Protein AF-A0A8C5SZM9-F1 (afdb_monomer_lite)

Foldseek 3Di:
DVVVVVVVVVVVVVLVVLVVVLVVVPVVDDPVVSVVVCVVSVHDPPPPPPPPDPPPPPDDDPDPPDCPCPVVPPPPPDPDDDDDDDPQDPVSVVVVPPPCVPPDDPVVVVDDDDDDDD

Sequence (118 aa):
MQQILITCADKVSVVNYVRYAHGLISEYIPEDLSKEFLKYLGLPELRSSAPEPPLKKRKLSDVPVEPEEDYTKFNSDNLKTKKANTKMSAAQKALAKVDKSGMKSISAFFSSKPKASK

Secondary structure (DSSP, 8-state):
-HHHHHHHHHHHHHHHHHHHHHHHHHTTS-HHHHHHHHHHTTPPP----SPPP-----------------GGGGG--------------HHHHHHHHS--TTPPPTHHHHSPPP----

Structure (mmCIF, N/CA/C/O backbone):
data_AF-A0A8C5SZM9-F1
#
_entry.id   AF-A0A8C5SZM9-F1
#
loop_
_atom_site.group_PDB
_atom_site.id
_atom_site.type_symbol
_atom_site.label_atom_id
_atom_site.label_alt_id
_atom_site.label_comp_id
_atom_site.label_asym_id
_atom_site.label_entity_id
_atom_site.label_seq_id
_atom_site.pdbx_PDB_ins_code
_atom_site.Cartn_x
_atom_site.Cartn_y
_atom_site.Cartn_z
_atom_site.occupancy
_atom_site.B_iso_or_equiv
_atom_site.auth_seq_id
_atom_site.auth_comp_id
_atom_site.auth_asym_id
_atom_site.auth_atom_id
_atom_site.pdbx_PDB_model_num
ATOM 1 N N . MET A 1 1 ? -1.037 -31.786 -19.646 1.00 56.09 1 MET A N 1
ATOM 2 C CA . MET A 1 1 ? -0.018 -30.763 -19.306 1.00 56.09 1 MET A CA 1
ATOM 3 C C . MET A 1 1 ? -0.524 -29.330 -19.506 1.00 56.09 1 MET A C 1
ATOM 5 O O . MET A 1 1 ? -0.380 -28.545 -18.584 1.00 56.09 1 MET A O 1
ATOM 9 N N . GLN A 1 2 ? -1.157 -28.971 -20.635 1.00 54.81 2 GLN A N 1
ATOM 10 C CA . GLN A 1 2 ? -1.629 -27.587 -20.870 1.00 54.81 2 GLN A CA 1
ATOM 11 C C . GLN A 1 2 ? -2.787 -27.126 -19.961 1.00 54.81 2 GLN A C 1
ATOM 13 O O . GLN A 1 2 ? -2.839 -25.954 -19.608 1.00 54.81 2 GLN A O 1
ATOM 18 N N . GLN A 1 3 ? -3.638 -28.036 -19.470 1.00 52.62 3 GLN A N 1
ATOM 19 C CA . GLN A 1 3 ? -4.745 -27.676 -18.569 1.00 52.62 3 GLN A CA 1
ATOM 20 C C . GLN A 1 3 ? -4.315 -27.212 -17.162 1.00 52.62 3 GLN A C 1
ATOM 22 O O . GLN A 1 3 ? -5.114 -26.616 -16.456 1.00 52.62 3 GLN A O 1
ATOM 27 N N . ILE A 1 4 ? -3.070 -27.468 -16.740 1.00 57.59 4 ILE A N 1
ATOM 28 C CA . ILE A 1 4 ? -2.566 -27.089 -15.404 1.00 57.59 4 ILE A CA 1
ATOM 29 C C . ILE A 1 4 ? -2.061 -25.635 -15.380 1.00 57.59 4 ILE A C 1
ATOM 31 O O . ILE A 1 4 ? -2.162 -24.962 -14.356 1.00 57.59 4 ILE A O 1
ATOM 35 N N . LEU A 1 5 ? -1.548 -25.129 -16.508 1.00 57.28 5 LEU A N 1
ATOM 36 C CA . LEU A 1 5 ? -0.990 -23.775 -16.609 1.00 57.28 5 LEU A CA 1
ATOM 37 C C . LEU A 1 5 ? -2.073 -22.684 -16.574 1.00 57.28 5 LEU A C 1
ATOM 39 O O . LEU A 1 5 ? -1.861 -21.653 -15.941 1.00 57.28 5 LEU A O 1
ATOM 43 N N . ILE A 1 6 ? -3.241 -22.929 -17.179 1.00 56.97 6 ILE A N 1
ATOM 44 C CA . ILE A 1 6 ? -4.358 -21.965 -17.219 1.00 56.97 6 ILE A CA 1
ATOM 45 C C . ILE A 1 6 ? -4.929 -21.746 -15.809 1.00 56.97 6 ILE A C 1
ATOM 47 O O . ILE A 1 6 ? -5.032 -20.616 -15.343 1.00 56.97 6 ILE A O 1
ATOM 51 N N . THR A 1 7 ? -5.156 -22.824 -15.055 1.00 53.41 7 THR A N 1
ATOM 52 C CA . THR A 1 7 ? -5.682 -22.747 -13.681 1.00 53.41 7 THR A CA 1
ATOM 53 C C . THR A 1 7 ? -4.732 -22.038 -12.714 1.00 53.41 7 THR A C 1
ATOM 55 O O . THR A 1 7 ? -5.172 -21.474 -11.714 1.00 53.41 7 THR A O 1
ATOM 58 N N . CYS A 1 8 ? -3.423 -22.081 -12.973 1.00 54.12 8 CYS A N 1
ATOM 59 C CA . CYS A 1 8 ? -2.437 -21.427 -12.119 1.00 54.12 8 CYS A CA 1
ATOM 60 C C . CYS A 1 8 ? -2.456 -19.900 -12.311 1.00 54.12 8 CYS A C 1
ATOM 62 O O . CYS A 1 8 ? -2.404 -19.165 -11.328 1.00 54.12 8 CYS A O 1
ATOM 64 N N . ALA A 1 9 ? -2.614 -19.418 -13.550 1.00 53.91 9 ALA A N 1
ATOM 65 C CA . ALA A 1 9 ? -2.711 -17.987 -13.852 1.00 53.91 9 ALA A CA 1
ATOM 66 C C . ALA A 1 9 ? -3.995 -17.353 -13.283 1.00 53.91 9 ALA A C 1
ATOM 68 O O . ALA A 1 9 ? -3.932 -16.285 -12.669 1.00 53.91 9 ALA A O 1
ATOM 69 N N . ASP A 1 10 ? -5.132 -18.048 -13.392 1.00 55.34 10 ASP A N 1
ATOM 70 C CA . ASP A 1 10 ? -6.411 -17.584 -12.835 1.00 55.34 10 ASP A CA 1
ATOM 71 C C . ASP A 1 10 ? -6.430 -17.618 -11.300 1.00 55.34 10 ASP A C 1
ATOM 73 O O . ASP A 1 10 ? -6.984 -16.729 -10.655 1.00 55.34 10 ASP A O 1
ATOM 77 N N . LYS A 1 11 ? -5.767 -18.595 -10.668 1.00 59.06 11 LYS A N 1
ATOM 78 C CA . LYS A 1 11 ? -5.633 -18.602 -9.202 1.00 59.06 11 LYS A CA 1
ATOM 79 C C . LYS A 1 11 ? -4.726 -17.485 -8.691 1.00 59.06 11 LYS A C 1
ATOM 81 O O . LYS A 1 11 ? -5.017 -16.914 -7.643 1.00 59.06 11 LYS A O 1
ATOM 86 N N . VAL A 1 12 ? -3.651 -17.150 -9.408 1.00 63.31 12 VAL A N 1
ATOM 87 C CA . VAL A 1 12 ? -2.743 -16.061 -9.007 1.00 63.31 12 VAL A CA 1
ATOM 88 C C . VAL A 1 12 ? -3.450 -14.706 -9.061 1.00 63.31 12 VAL A C 1
ATOM 90 O O . VAL A 1 12 ? -3.270 -13.898 -8.150 1.00 63.31 12 VAL A O 1
ATOM 93 N N . SER A 1 13 ? -4.276 -14.442 -10.075 1.00 68.44 13 SER A N 1
ATOM 94 C CA . SER A 1 13 ? -5.011 -13.174 -10.163 1.00 68.44 13 SER A CA 1
ATOM 95 C C . SER A 1 13 ? -6.061 -13.058 -9.052 1.00 68.44 13 SER A C 1
ATOM 97 O O . SER A 1 13 ? -6.050 -12.085 -8.295 1.00 68.44 13 SER A O 1
ATOM 99 N N . VAL A 1 14 ? -6.896 -14.085 -8.870 1.00 76.69 14 VAL A N 1
ATOM 100 C CA . VAL A 1 14 ? -7.980 -14.099 -7.874 1.00 76.69 14 VAL A CA 1
ATOM 101 C C . VAL A 1 14 ? -7.444 -13.944 -6.451 1.00 76.69 14 VAL A C 1
ATOM 103 O O . VAL A 1 14 ? -7.969 -13.135 -5.688 1.00 76.69 14 VAL A O 1
ATOM 106 N N . VAL A 1 15 ? -6.354 -14.631 -6.095 1.00 82.88 15 VAL A N 1
ATOM 107 C CA . VAL A 1 15 ? -5.742 -14.506 -4.759 1.00 82.88 15 VAL A CA 1
ATOM 108 C C . VAL A 1 15 ? -5.272 -13.073 -4.482 1.00 82.88 15 VAL A C 1
ATOM 110 O O . VAL A 1 15 ? -5.420 -12.585 -3.362 1.00 82.88 15 VAL A O 1
ATOM 113 N N . ASN A 1 16 ? -4.753 -12.364 -5.486 1.00 85.31 16 ASN A N 1
ATOM 114 C CA . ASN A 1 16 ? -4.331 -10.973 -5.319 1.00 85.31 16 ASN A CA 1
ATOM 115 C C . ASN A 1 16 ? -5.520 -10.014 -5.162 1.00 85.31 16 ASN A C 1
ATOM 117 O O . ASN A 1 16 ? -5.469 -9.133 -4.304 1.00 85.31 16 ASN A O 1
ATOM 121 N N . TYR A 1 17 ? -6.605 -10.210 -5.917 1.00 89.12 17 TYR A N 1
ATOM 122 C CA . TYR A 1 17 ? -7.821 -9.402 -5.761 1.00 89.12 17 TYR A CA 1
ATOM 123 C C . TYR A 1 17 ? -8.463 -9.578 -4.384 1.00 89.12 17 TYR A C 1
ATOM 125 O O . TYR A 1 17 ? -8.872 -8.596 -3.766 1.00 89.12 17 TYR A O 1
ATOM 133 N N . VAL A 1 18 ? -8.493 -10.806 -3.866 1.00 88.12 18 VAL A N 1
ATOM 134 C CA . VAL A 1 18 ? -9.045 -11.093 -2.536 1.00 88.12 18 VAL A CA 1
ATOM 135 C C . VAL A 1 18 ? -8.200 -10.436 -1.432 1.00 88.12 18 VAL A C 1
ATOM 137 O O . VAL A 1 18 ? -8.753 -9.871 -0.490 1.00 88.12 18 VAL A O 1
ATOM 140 N N . ARG A 1 19 ? -6.865 -10.425 -1.567 1.00 88.06 19 ARG A N 1
ATOM 141 C CA . ARG A 1 19 ? -5.965 -9.711 -0.636 1.00 88.06 19 ARG A CA 1
ATOM 142 C C . ARG A 1 19 ? -6.166 -8.200 -0.680 1.00 88.06 19 ARG A C 1
ATOM 144 O O . ARG A 1 19 ? -6.168 -7.557 0.363 1.00 88.06 19 ARG A O 1
ATOM 151 N N . TYR A 1 20 ? -6.347 -7.644 -1.874 1.00 91.31 20 TYR A N 1
ATOM 152 C CA . TYR A 1 20 ? -6.612 -6.219 -2.043 1.00 91.31 20 TYR A CA 1
ATOM 153 C C . TYR A 1 20 ? -7.948 -5.808 -1.408 1.00 91.31 20 TYR A C 1
ATOM 155 O O . TYR A 1 20 ? -7.996 -4.838 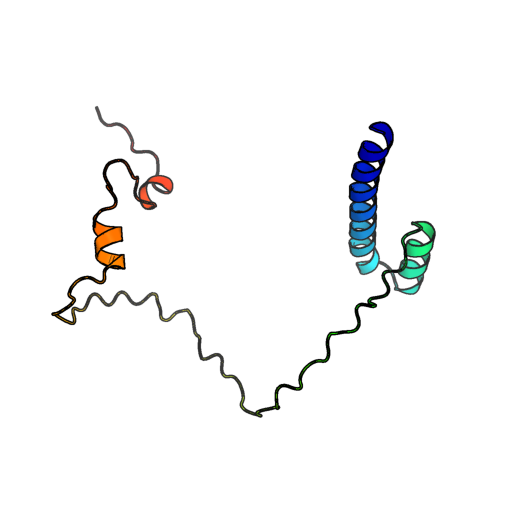-0.655 1.00 91.31 20 TYR A O 1
ATOM 163 N N . ALA A 1 21 ? -9.011 -6.584 -1.638 1.00 92.06 21 ALA A N 1
ATOM 164 C CA . ALA A 1 21 ? -10.314 -6.350 -1.020 1.00 92.06 21 ALA A CA 1
ATOM 165 C C . ALA A 1 21 ? -10.255 -6.442 0.513 1.00 92.06 21 ALA A C 1
ATOM 167 O O . ALA A 1 21 ? -10.837 -5.602 1.195 1.00 92.06 21 ALA A O 1
ATOM 168 N N . HIS A 1 22 ? -9.519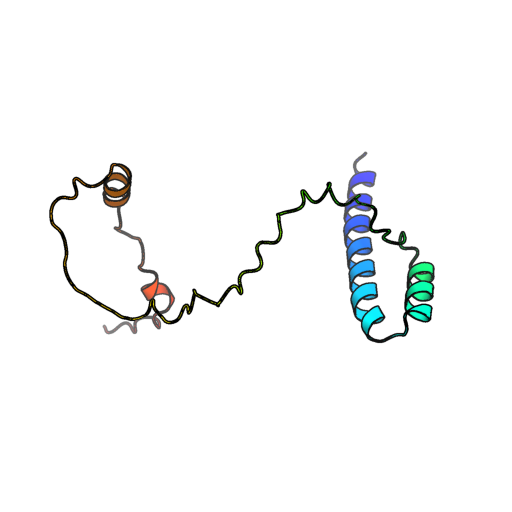 -7.421 1.056 1.00 92.62 22 HIS A N 1
ATOM 169 C CA . HIS A 1 22 ? -9.287 -7.524 2.500 1.00 92.62 22 HIS A CA 1
ATOM 170 C C . HIS A 1 22 ? -8.624 -6.259 3.059 1.00 92.62 22 HIS A C 1
ATOM 172 O O . HIS A 1 22 ? -9.124 -5.714 4.040 1.00 92.62 22 HIS A O 1
ATOM 178 N N . GLY A 1 23 ? -7.592 -5.738 2.383 1.00 91.56 23 GLY A N 1
ATOM 179 C CA . GLY A 1 23 ? -6.922 -4.493 2.770 1.00 91.56 23 GLY A CA 1
ATOM 180 C C . GLY A 1 23 ? -7.873 -3.296 2.825 1.00 91.56 23 GLY A C 1
ATOM 181 O O . GLY A 1 23 ? -7.920 -2.610 3.842 1.00 91.56 23 GLY A O 1
ATOM 182 N N . LEU A 1 24 ? -8.688 -3.105 1.783 1.00 94.31 24 LEU A N 1
ATOM 183 C CA . LEU A 1 24 ? -9.677 -2.022 1.740 1.00 94.31 24 LEU A CA 1
ATOM 184 C C . LEU A 1 24 ? -10.714 -2.137 2.857 1.00 94.31 24 LEU A C 1
ATOM 186 O O . LEU A 1 24 ? -11.021 -1.155 3.519 1.00 94.31 24 LEU A O 1
ATOM 190 N N . ILE A 1 25 ? -11.269 -3.330 3.063 1.00 94.44 25 ILE A N 1
ATOM 191 C CA . ILE A 1 25 ? -12.350 -3.526 4.033 1.00 94.44 25 ILE A CA 1
ATOM 192 C C . ILE A 1 25 ? -11.813 -3.388 5.461 1.00 94.44 25 ILE A C 1
ATOM 194 O O . ILE A 1 25 ? -12.484 -2.782 6.291 1.00 94.44 25 ILE A O 1
ATOM 198 N N . SER A 1 26 ? -10.601 -3.887 5.738 1.00 93.88 26 SER A N 1
ATOM 199 C CA . SER A 1 26 ? -9.990 -3.880 7.076 1.00 93.88 26 SER A CA 1
ATOM 200 C C . SER A 1 26 ? -9.804 -2.489 7.689 1.00 93.88 26 SER A C 1
ATOM 202 O O . SER A 1 26 ? -9.757 -2.381 8.908 1.00 93.88 26 SER A O 1
ATOM 204 N N . GLU A 1 27 ? -9.753 -1.435 6.873 1.00 94.25 27 GLU A N 1
ATOM 205 C CA . GLU A 1 27 ? -9.675 -0.043 7.336 1.00 94.25 27 GLU A CA 1
ATOM 206 C C . GLU A 1 27 ? -10.994 0.447 7.963 1.00 94.25 27 GLU A C 1
ATOM 208 O O . GLU A 1 27 ? -10.996 1.352 8.795 1.00 94.25 27 GLU A O 1
ATOM 213 N N . TYR A 1 28 ? -12.121 -0.176 7.606 1.00 96.25 28 TYR A N 1
ATOM 214 C CA . TYR A 1 28 ? -13.459 0.243 8.032 1.00 96.25 28 TYR A CA 1
ATOM 215 C C . TYR A 1 28 ? -14.081 -0.649 9.114 1.00 96.25 28 TYR A C 1
ATOM 217 O O . TYR A 1 28 ? -15.139 -0.308 9.645 1.00 96.25 28 TYR A O 1
ATOM 225 N N . ILE A 1 29 ? -13.462 -1.786 9.443 1.00 95.06 29 ILE A N 1
ATOM 226 C CA . ILE A 1 29 ? -13.944 -2.725 10.467 1.00 95.06 29 ILE A CA 1
ATOM 227 C C . ILE A 1 29 ? -12.907 -2.913 11.581 1.00 95.06 29 ILE A C 1
ATOM 229 O O . ILE A 1 29 ? -11.709 -2.830 11.326 1.00 95.06 29 ILE A O 1
ATOM 233 N N . PRO A 1 30 ? -13.334 -3.198 12.825 1.00 95.12 30 PRO A N 1
ATOM 234 C CA . PRO A 1 30 ? -12.411 -3.508 13.914 1.00 95.12 30 PRO A CA 1
ATOM 235 C C . PRO A 1 30 ? -11.563 -4.751 13.606 1.00 95.12 30 PRO A C 1
ATOM 237 O O . PRO A 1 30 ? -12.004 -5.672 12.910 1.00 95.12 30 PRO A O 1
ATOM 240 N N . GLU A 1 31 ? -10.352 -4.807 14.171 1.00 89.88 31 GLU A N 1
ATOM 241 C CA . GLU A 1 31 ? -9.387 -5.883 13.903 1.00 89.88 31 GLU A CA 1
ATOM 242 C C . GLU A 1 31 ? -9.931 -7.290 14.178 1.00 89.88 31 GLU A C 1
ATOM 244 O O . GLU A 1 31 ? -9.566 -8.234 13.476 1.00 89.88 31 GLU A O 1
ATOM 249 N N . ASP A 1 32 ? -10.795 -7.442 15.181 1.00 91.69 32 ASP A N 1
ATOM 250 C CA . ASP A 1 32 ? -11.387 -8.734 15.536 1.00 91.69 32 ASP A CA 1
ATOM 251 C C . ASP 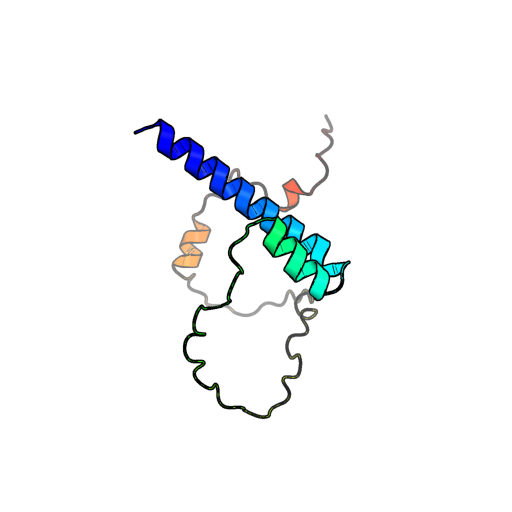A 1 32 ? -12.232 -9.290 14.383 1.00 91.69 32 ASP A C 1
ATOM 253 O O . ASP A 1 32 ? -12.063 -10.446 13.983 1.00 91.69 32 ASP A O 1
ATOM 257 N N . LEU A 1 33 ? -13.053 -8.431 13.766 1.00 92.94 33 LEU A N 1
ATOM 258 C CA . LEU A 1 33 ? -13.842 -8.779 12.584 1.00 92.94 33 LEU A CA 1
ATOM 259 C C . LEU A 1 33 ? -12.961 -8.941 11.345 1.00 92.94 33 LEU A C 1
ATOM 261 O O . LEU A 1 33 ? -13.231 -9.806 10.518 1.00 92.94 33 LEU A O 1
ATOM 265 N N . SER A 1 34 ? -11.881 -8.167 11.217 1.00 91.62 34 SER A N 1
ATOM 266 C CA . SER A 1 34 ? -10.925 -8.309 10.108 1.00 91.62 34 SER A CA 1
ATOM 267 C C . SER A 1 34 ? -10.228 -9.678 10.108 1.00 91.62 34 SER A C 1
ATOM 269 O O . SER A 1 34 ? -10.076 -10.307 9.053 1.00 91.62 34 SER A O 1
ATOM 271 N N . LYS A 1 35 ? -9.852 -10.182 11.291 1.00 89.12 35 LYS A N 1
ATOM 272 C CA . LYS A 1 35 ? -9.256 -11.518 11.472 1.00 89.12 35 LYS A CA 1
ATOM 273 C C . LYS A 1 35 ? -10.263 -12.626 11.177 1.00 89.12 35 LYS A C 1
ATOM 275 O O . LYS A 1 35 ? -9.904 -13.640 10.579 1.00 89.12 35 LYS A O 1
ATOM 280 N N . GLU A 1 36 ? -11.520 -12.448 11.575 1.00 91.94 36 GLU A N 1
ATOM 281 C CA . GLU A 1 36 ? -12.593 -13.390 11.252 1.00 91.94 36 GLU A CA 1
ATOM 282 C C . GLU A 1 36 ? -12.898 -13.404 9.746 1.00 91.94 36 GLU A C 1
ATOM 284 O O . GLU A 1 36 ? -12.956 -14.468 9.128 1.00 91.94 36 GLU A O 1
ATOM 289 N N . PHE A 1 37 ? -12.973 -12.227 9.125 1.00 90.00 37 PHE A N 1
ATOM 290 C CA . PHE A 1 37 ? -13.163 -12.056 7.687 1.00 90.00 37 PHE A CA 1
ATOM 291 C C . PHE A 1 37 ? -12.048 -12.730 6.871 1.00 90.00 37 PHE A C 1
ATOM 293 O O . PHE A 1 37 ? -12.328 -13.423 5.894 1.00 90.00 37 PHE A O 1
ATOM 300 N N . LEU A 1 38 ? -10.790 -12.629 7.314 1.00 88.56 38 LEU A N 1
ATOM 301 C CA . LEU A 1 38 ? -9.658 -13.323 6.690 1.00 88.56 38 LEU A CA 1
ATOM 302 C C . LEU A 1 38 ? -9.807 -14.855 6.732 1.00 88.56 38 LEU A C 1
ATOM 304 O O . LEU A 1 38 ? -9.494 -15.524 5.743 1.00 88.56 38 LEU A O 1
ATOM 308 N N . LYS A 1 39 ? -10.323 -15.411 7.840 1.00 88.56 39 LYS A N 1
ATOM 309 C CA . LYS A 1 39 ? -10.610 -16.853 7.966 1.00 88.56 39 LYS A CA 1
ATOM 310 C C . LYS A 1 39 ? -11.715 -17.290 7.008 1.00 88.56 39 LYS A C 1
ATOM 312 O O . LYS A 1 39 ? -11.565 -18.324 6.362 1.00 88.56 39 LYS A O 1
ATOM 317 N N . TYR A 1 40 ? -12.781 -16.497 6.874 1.00 89.31 40 TYR A N 1
ATOM 318 C CA . TYR A 1 40 ? -13.867 -16.774 5.925 1.00 89.31 40 TYR A CA 1
ATOM 319 C C . TYR A 1 40 ? -13.405 -16.741 4.465 1.00 89.31 40 TYR A C 1
ATOM 321 O O . TYR A 1 40 ? -13.866 -17.544 3.657 1.00 89.31 40 TYR A O 1
ATOM 329 N N . LEU A 1 41 ? -12.466 -15.855 4.128 1.00 86.94 41 LEU A N 1
ATOM 330 C CA . LEU A 1 41 ? -11.872 -15.787 2.792 1.00 86.94 41 LEU A CA 1
ATOM 331 C C . LEU A 1 41 ? -10.883 -16.934 2.503 1.00 86.94 41 LEU A C 1
ATOM 333 O O . LEU A 1 41 ? -10.478 -17.107 1.354 1.00 86.94 41 LEU A O 1
ATOM 337 N N . GLY A 1 42 ? -10.479 -17.716 3.514 1.00 82.12 42 GLY A N 1
ATOM 338 C CA . GLY A 1 42 ? -9.556 -18.845 3.354 1.00 82.12 42 GLY A CA 1
ATOM 339 C C . GLY A 1 42 ? -8.147 -18.437 2.912 1.00 82.12 42 GLY A C 1
ATOM 340 O O . GLY A 1 42 ? -7.418 -19.247 2.335 1.00 82.12 42 GLY A O 1
ATOM 341 N N . LEU A 1 43 ? -7.758 -17.180 3.144 1.00 77.44 43 LEU A N 1
ATOM 342 C CA . LEU A 1 43 ? -6.418 -16.707 2.810 1.00 77.44 43 LEU A CA 1
ATOM 343 C C . LEU A 1 43 ? -5.409 -17.266 3.817 1.00 77.44 43 LEU A C 1
ATOM 345 O O . LEU A 1 43 ? -5.682 -17.250 5.021 1.00 77.44 43 LEU A O 1
ATOM 349 N N . PRO A 1 44 ? -4.212 -17.685 3.369 1.00 75.69 44 PRO A N 1
ATOM 350 C CA . PRO A 1 44 ? -3.095 -17.873 4.276 1.00 75.69 44 PRO A CA 1
ATOM 351 C C . PRO A 1 44 ? -2.883 -16.572 5.045 1.00 75.69 44 PRO A C 1
ATOM 353 O O . PRO A 1 44 ? -2.686 -15.516 4.434 1.00 75.69 44 PRO A O 1
ATOM 356 N N . GLU A 1 45 ? -2.938 -16.646 6.373 1.00 64.56 45 GLU A N 1
ATOM 357 C CA . GLU A 1 45 ? -2.562 -15.527 7.223 1.00 64.56 45 GLU A CA 1
ATOM 358 C C . GLU A 1 45 ? -1.144 -15.127 6.821 1.00 64.56 45 GLU A C 1
ATOM 360 O O . GLU A 1 45 ? -0.213 -15.937 6.863 1.00 64.56 45 GLU A O 1
ATOM 365 N N . LEU A 1 46 ? -1.009 -13.900 6.324 1.00 60.72 46 LEU A N 1
ATOM 366 C CA . LEU A 1 46 ? 0.237 -13.358 5.813 1.00 60.72 46 LEU A CA 1
ATOM 367 C C . LEU A 1 46 ? 1.126 -13.073 7.021 1.00 60.72 46 LEU A C 1
ATOM 369 O O . LEU A 1 46 ? 1.324 -11.928 7.415 1.00 60.72 46 LEU A O 1
ATOM 373 N N . ARG A 1 47 ? 1.637 -14.130 7.655 1.00 50.47 47 ARG A N 1
ATOM 374 C CA . ARG A 1 47 ? 2.721 -13.991 8.610 1.00 50.47 47 ARG A CA 1
ATOM 375 C C . ARG A 1 47 ? 3.834 -13.313 7.839 1.00 50.47 47 ARG A C 1
ATOM 377 O O . ARG A 1 47 ? 4.376 -13.886 6.893 1.00 50.47 47 ARG A O 1
ATOM 384 N N . SER A 1 48 ? 4.143 -12.086 8.230 1.00 51.47 48 SER A N 1
ATOM 385 C CA . SER A 1 48 ? 5.364 -11.378 7.880 1.00 51.47 48 SER A CA 1
ATOM 386 C C . SER A 1 48 ? 6.548 -12.164 8.450 1.00 51.47 48 SER A C 1
ATOM 388 O O . SER A 1 48 ? 7.174 -11.774 9.427 1.00 51.47 48 SER A O 1
ATOM 390 N N . SER A 1 49 ? 6.809 -13.343 7.899 1.00 49.19 49 SER A N 1
ATOM 391 C CA . SER A 1 49 ? 7.993 -14.134 8.180 1.00 49.19 49 SER A CA 1
ATOM 392 C C . SER A 1 49 ? 8.826 -14.152 6.912 1.00 49.19 49 SER A C 1
ATOM 394 O O . SER A 1 49 ? 9.046 -15.175 6.274 1.00 49.19 49 SER A O 1
ATOM 396 N N . ALA A 1 50 ? 9.270 -12.962 6.523 1.00 52.06 50 ALA A N 1
ATOM 397 C CA . ALA A 1 50 ? 10.656 -12.851 6.133 1.00 52.06 50 ALA A CA 1
ATOM 398 C C . ALA A 1 50 ? 11.383 -12.420 7.413 1.00 52.06 50 ALA A C 1
ATOM 400 O O . ALA A 1 50 ? 10.994 -11.398 7.984 1.00 52.06 50 ALA A O 1
ATOM 401 N N . PRO A 1 51 ? 12.370 -13.180 7.921 1.00 52.62 51 PRO A N 1
ATOM 402 C CA . PRO A 1 51 ? 13.280 -12.624 8.905 1.00 52.62 51 PRO A CA 1
ATOM 403 C C . PRO A 1 51 ? 13.872 -11.373 8.265 1.00 52.62 51 PRO A C 1
ATOM 405 O O . PRO A 1 51 ? 14.447 -11.44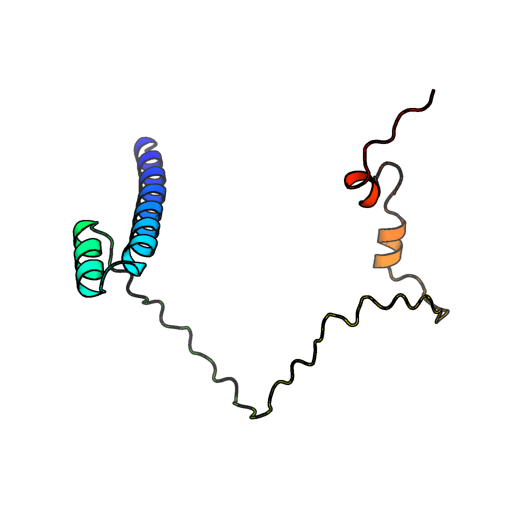4 7.177 1.00 52.62 51 PRO A O 1
ATOM 408 N N . GLU A 1 52 ? 13.652 -10.227 8.900 1.00 56.16 52 GLU A N 1
ATOM 409 C CA . GLU A 1 52 ? 14.309 -8.994 8.511 1.00 56.16 52 GLU A CA 1
ATOM 410 C C . GLU A 1 52 ? 15.810 -9.308 8.407 1.00 56.16 52 GLU A C 1
ATOM 412 O O . GLU A 1 52 ? 16.396 -9.796 9.384 1.00 56.16 52 GLU A O 1
ATOM 417 N N . PRO A 1 53 ? 16.434 -9.161 7.220 1.00 67.75 53 PRO A N 1
ATOM 418 C CA . PRO A 1 53 ? 17.859 -9.411 7.092 1.00 67.75 53 PRO A CA 1
ATOM 419 C C . PRO A 1 53 ? 18.550 -8.521 8.125 1.00 67.75 53 PRO A C 1
ATOM 421 O O . PRO A 1 53 ? 18.164 -7.358 8.239 1.00 67.75 53 PRO A O 1
ATOM 424 N N . PRO A 1 54 ? 19.516 -9.045 8.903 1.00 61.59 54 PRO A N 1
ATOM 425 C CA . PRO A 1 54 ? 20.034 -8.372 10.084 1.00 61.59 54 PRO A CA 1
ATOM 426 C C . PRO A 1 54 ? 20.365 -6.923 9.747 1.00 61.59 54 PRO A C 1
ATOM 428 O O . PRO A 1 54 ? 21.306 -6.654 8.993 1.00 61.59 54 PRO A O 1
ATOM 431 N N . LEU A 1 55 ? 19.556 -6.008 10.291 1.00 60.41 55 LEU A N 1
ATOM 432 C CA . LEU A 1 55 ? 19.773 -4.574 10.226 1.00 60.41 55 LEU A CA 1
ATOM 433 C C . LEU A 1 55 ? 21.154 -4.326 10.820 1.00 60.41 55 LEU A C 1
ATOM 435 O O . LEU A 1 55 ? 21.346 -4.288 12.040 1.00 60.41 55 LEU A O 1
ATOM 439 N N . LYS A 1 56 ? 22.153 -4.198 9.945 1.00 60.75 56 LYS A N 1
ATOM 440 C CA . LYS A 1 56 ? 23.458 -3.675 10.319 1.00 60.75 56 LYS A CA 1
ATOM 441 C C . LYS A 1 56 ? 23.178 -2.309 10.915 1.00 60.75 56 LYS A C 1
ATOM 443 O O . LYS A 1 56 ? 22.811 -1.386 10.194 1.00 60.75 56 LYS A O 1
ATOM 448 N N . LYS A 1 57 ? 23.300 -2.225 12.240 1.00 60.19 57 LYS A N 1
ATOM 449 C CA . LYS A 1 57 ? 23.134 -1.015 13.039 1.00 60.19 57 LYS A CA 1
ATOM 450 C C . LYS A 1 57 ? 23.952 0.100 12.391 1.00 60.19 57 LYS A C 1
ATOM 452 O O . LYS A 1 57 ? 25.170 0.167 12.566 1.00 60.19 57 LYS A O 1
ATOM 457 N N . ARG A 1 58 ? 23.293 0.960 11.613 1.00 60.81 58 ARG A N 1
ATOM 458 C CA . ARG A 1 58 ? 23.857 2.247 11.228 1.00 60.81 58 ARG A CA 1
ATOM 459 C C . ARG A 1 58 ? 23.978 3.018 12.534 1.00 60.81 58 ARG A C 1
ATOM 461 O O . ARG A 1 58 ? 22.989 3.199 13.237 1.00 60.81 58 ARG A O 1
ATOM 468 N N . LYS A 1 59 ? 25.211 3.357 12.904 1.00 56.06 59 LYS A N 1
ATOM 469 C CA . LYS A 1 59 ? 25.496 4.138 14.105 1.00 56.06 59 LYS A CA 1
ATOM 470 C C . LYS A 1 59 ? 24.635 5.402 14.073 1.00 56.06 59 LYS A C 1
ATOM 472 O O . LYS A 1 59 ? 24.622 6.102 13.064 1.00 56.06 59 LYS A O 1
ATOM 477 N N . LEU A 1 60 ? 23.922 5.643 15.168 1.00 51.81 60 LEU A N 1
ATOM 478 C CA . LEU A 1 60 ? 23.261 6.908 15.449 1.00 51.81 60 LEU A CA 1
ATOM 479 C C . LEU A 1 60 ? 24.348 7.986 15.512 1.00 51.81 60 LEU A C 1
ATOM 481 O O . LEU A 1 60 ? 25.135 8.015 16.455 1.00 51.81 60 LEU A O 1
ATOM 485 N N . SER A 1 61 ? 24.433 8.824 14.484 1.00 50.03 61 SER A N 1
ATOM 486 C CA . SER A 1 61 ? 24.978 10.168 14.628 1.00 50.03 61 SER A CA 1
ATOM 487 C C . SER A 1 61 ? 23.790 11.082 14.901 1.00 50.03 61 SER A C 1
ATOM 489 O O . SER A 1 61 ? 22.965 11.295 14.014 1.00 50.03 61 SER A O 1
ATOM 491 N N . ASP A 1 62 ? 23.697 11.544 16.143 1.00 51.38 62 ASP A N 1
ATOM 492 C CA . ASP A 1 62 ? 22.800 12.598 16.607 1.00 51.38 62 ASP A CA 1
ATOM 493 C C . ASP A 1 62 ? 23.222 13.926 15.964 1.00 51.38 62 ASP A C 1
ATOM 495 O O . ASP A 1 62 ? 24.056 14.662 16.484 1.00 51.38 62 ASP A O 1
ATOM 499 N N . VAL A 1 63 ? 22.746 14.158 14.743 1.00 55.38 63 VAL A N 1
ATOM 500 C CA . VAL A 1 63 ? 22.829 15.448 14.062 1.00 55.38 63 VAL A CA 1
ATOM 501 C C . VAL A 1 63 ? 21.462 15.665 13.422 1.00 55.38 63 VAL A C 1
ATOM 503 O O . VAL A 1 63 ? 21.059 14.830 12.604 1.00 55.38 63 VAL A O 1
ATOM 506 N N . PRO A 1 64 ? 20.729 16.732 13.786 1.00 52.78 64 PRO A N 1
ATOM 507 C CA . PRO A 1 64 ? 19.509 17.106 13.091 1.00 52.78 64 PRO A CA 1
ATOM 508 C C . PRO A 1 64 ? 19.812 17.243 11.599 1.00 52.78 64 PRO A C 1
ATOM 510 O O . PRO A 1 64 ? 20.623 18.072 11.190 1.00 52.78 64 PRO A O 1
ATOM 513 N N . VAL A 1 65 ? 19.193 16.385 10.790 1.00 53.00 65 VAL A N 1
ATOM 514 C CA . VAL A 1 65 ? 19.171 16.546 9.338 1.00 53.00 65 VAL A CA 1
ATOM 515 C C . VAL A 1 65 ? 18.216 17.702 9.071 1.00 53.00 65 VAL A C 1
ATOM 517 O O . VAL A 1 65 ? 17.008 17.518 8.942 1.00 53.00 65 VAL A O 1
ATOM 520 N N . GLU A 1 66 ? 18.772 18.910 9.082 1.00 61.56 66 GLU A N 1
ATOM 521 C CA . GLU A 1 66 ? 18.175 20.060 8.416 1.00 61.56 66 GLU A CA 1
ATOM 522 C C . GLU A 1 66 ? 17.851 19.654 6.967 1.00 61.56 66 GLU A C 1
ATOM 524 O O . GLU A 1 66 ? 18.665 18.979 6.325 1.00 61.56 66 GLU A O 1
ATOM 529 N N . PRO A 1 67 ? 16.679 20.023 6.428 1.00 56.47 67 PRO A N 1
ATOM 530 C CA . PRO A 1 67 ? 16.362 19.825 5.021 1.00 56.47 67 PRO A CA 1
ATOM 531 C C . PRO A 1 67 ? 17.245 20.762 4.182 1.00 56.47 67 PRO A C 1
ATOM 533 O O . PRO A 1 67 ? 16.832 21.845 3.780 1.00 56.47 67 PRO A O 1
ATOM 536 N N . GLU A 1 68 ? 18.492 20.360 3.932 1.00 59.12 68 GLU A N 1
ATOM 537 C CA . GLU A 1 68 ? 19.463 21.144 3.155 1.00 59.12 68 GLU A CA 1
ATOM 538 C C . GLU A 1 68 ? 19.072 21.243 1.667 1.00 59.12 68 GLU A C 1
ATOM 540 O O . GLU A 1 68 ? 19.591 22.067 0.911 1.00 59.12 68 GLU A O 1
ATOM 545 N N . GLU A 1 69 ? 18.090 20.455 1.237 1.00 59.72 69 GLU A N 1
ATOM 546 C CA . GLU A 1 69 ? 17.658 20.374 -0.152 1.00 59.72 69 GLU A CA 1
ATOM 547 C C . GLU A 1 69 ? 16.302 21.059 -0.344 1.00 59.72 69 GLU A C 1
ATOM 549 O O . GLU A 1 69 ? 15.292 20.453 -0.695 1.00 59.72 69 GLU A O 1
ATOM 554 N N . ASP A 1 70 ? 16.291 22.374 -0.135 1.00 66.50 70 ASP A N 1
ATOM 555 C CA . ASP A 1 70 ? 15.287 23.256 -0.722 1.00 66.50 70 ASP A CA 1
ATOM 556 C C . ASP A 1 70 ? 15.410 23.205 -2.261 1.00 66.50 70 ASP A C 1
ATOM 558 O O . ASP A 1 70 ? 16.236 23.882 -2.886 1.00 66.50 70 ASP A O 1
ATOM 562 N N . TYR A 1 71 ? 14.585 22.357 -2.880 1.00 59.88 71 TYR A N 1
ATOM 563 C CA . TYR A 1 71 ? 14.539 22.130 -4.329 1.00 59.88 71 TYR A CA 1
ATOM 564 C C . TYR A 1 71 ? 14.031 23.336 -5.139 1.00 59.88 71 TYR A C 1
ATOM 566 O O . TYR A 1 71 ? 13.980 23.264 -6.369 1.00 59.88 71 TYR A O 1
ATOM 574 N N . THR A 1 72 ? 13.710 24.475 -4.514 1.00 65.75 72 THR A N 1
ATOM 575 C CA . THR A 1 72 ? 13.366 25.704 -5.250 1.00 65.75 72 THR A CA 1
ATOM 576 C C . THR A 1 72 ? 14.587 26.418 -5.854 1.00 65.75 72 THR A C 1
ATOM 578 O O . THR A 1 72 ? 14.436 27.285 -6.718 1.00 65.75 72 THR A O 1
ATOM 581 N N . LYS A 1 73 ? 15.819 26.020 -5.495 1.00 61.41 73 LYS A N 1
ATOM 582 C CA . LYS A 1 73 ? 17.065 26.673 -5.952 1.00 61.41 73 LYS A CA 1
ATOM 583 C C . LYS A 1 73 ? 17.439 26.478 -7.425 1.00 61.41 73 LYS A C 1
ATOM 585 O O . LYS A 1 73 ? 18.281 27.225 -7.925 1.00 61.41 73 LYS A O 1
ATOM 590 N N . PHE A 1 74 ? 16.836 25.530 -8.142 1.00 52.59 74 PHE A N 1
ATOM 591 C CA . PHE A 1 74 ? 17.228 25.235 -9.530 1.00 52.59 74 PHE A CA 1
ATOM 592 C C . PHE A 1 74 ? 16.473 26.018 -10.614 1.00 52.59 74 PHE A C 1
ATOM 594 O O . PHE A 1 74 ? 16.793 25.861 -11.787 1.00 52.59 74 PHE A O 1
ATOM 601 N N . ASN A 1 75 ? 15.555 26.919 -10.247 1.00 58.28 75 ASN A N 1
ATOM 602 C CA . ASN A 1 75 ? 14.849 27.784 -11.206 1.00 58.28 75 ASN A CA 1
ATOM 603 C C . ASN A 1 75 ? 15.426 29.206 -11.324 1.00 58.28 75 ASN A C 1
ATOM 605 O O . ASN A 1 75 ? 14.769 30.101 -11.851 1.00 58.28 75 ASN A O 1
ATOM 609 N N . SER A 1 76 ? 16.653 29.444 -10.850 1.00 56.44 76 SER A N 1
ATOM 610 C CA . SER A 1 76 ? 17.342 30.701 -11.152 1.00 56.44 76 SER A CA 1
ATOM 611 C C . SER A 1 76 ? 18.117 30.561 -12.464 1.00 56.44 76 SER A C 1
ATOM 613 O O . SER A 1 76 ? 19.232 30.044 -12.499 1.00 56.44 76 SER A O 1
ATOM 615 N N . ASP A 1 77 ? 17.510 31.021 -13.561 1.00 57.88 77 ASP A N 1
ATOM 616 C CA . ASP A 1 77 ? 18.168 31.196 -14.858 1.00 57.88 77 ASP A CA 1
ATOM 617 C C . ASP A 1 77 ? 19.359 32.159 -14.720 1.00 57.88 77 ASP A C 1
ATOM 619 O O . ASP A 1 77 ? 19.255 33.372 -14.909 1.00 57.88 77 ASP A O 1
ATOM 623 N N . ASN A 1 78 ? 20.531 31.626 -14.377 1.00 51.28 78 ASN A N 1
ATOM 624 C CA . ASN A 1 78 ? 21.786 32.353 -14.465 1.00 51.28 78 ASN A CA 1
ATOM 625 C C . ASN A 1 78 ? 22.528 31.914 -15.731 1.00 51.28 78 ASN A C 1
ATOM 627 O O . ASN A 1 78 ? 23.439 31.087 -15.704 1.00 51.28 78 ASN A O 1
ATOM 631 N N . LEU A 1 79 ? 22.145 32.508 -16.864 1.00 55.84 79 LEU A N 1
ATOM 632 C CA . LEU A 1 79 ? 22.982 32.558 -18.062 1.00 55.84 79 LEU A CA 1
ATOM 633 C C . LEU A 1 79 ? 24.247 33.386 -17.766 1.00 55.84 79 LEU A C 1
ATOM 635 O O . LEU A 1 79 ? 24.316 34.558 -18.133 1.00 55.84 79 LEU A O 1
ATOM 639 N N . LYS A 1 80 ? 25.263 32.812 -17.109 1.00 48.12 80 LYS A N 1
ATOM 640 C CA . LYS A 1 80 ? 26.601 33.430 -17.020 1.00 48.12 80 LYS A CA 1
ATOM 641 C C . LYS A 1 80 ? 27.722 32.403 -17.170 1.00 48.12 80 LYS A C 1
ATOM 643 O O . LYS A 1 80 ? 28.227 31.819 -16.221 1.00 48.12 80 LYS A O 1
ATOM 648 N N . THR A 1 81 ? 28.123 32.231 -18.426 1.00 58.25 81 THR A N 1
ATOM 649 C CA . THR A 1 81 ? 29.515 32.150 -18.906 1.00 58.25 81 THR A CA 1
ATOM 650 C C . THR A 1 81 ? 30.624 31.918 -17.861 1.00 58.25 81 THR A C 1
ATOM 652 O O . THR A 1 81 ? 31.128 32.858 -17.244 1.00 58.25 81 THR A O 1
ATOM 655 N N . LYS A 1 82 ? 31.117 30.679 -17.783 1.00 49.59 82 LYS A N 1
ATOM 656 C CA . LYS A 1 82 ? 32.511 30.297 -17.463 1.00 49.59 82 LYS A CA 1
ATOM 657 C C . LYS A 1 82 ? 32.617 28.795 -17.780 1.00 49.59 82 LYS A C 1
ATOM 659 O O . LYS A 1 82 ? 31.748 28.046 -17.376 1.00 49.59 82 LYS A O 1
ATOM 664 N N . LYS A 1 83 ? 33.602 28.245 -18.484 1.00 47.91 83 LYS A N 1
ATOM 665 C CA . LYS A 1 83 ? 34.997 28.631 -18.678 1.00 47.91 83 LYS A CA 1
ATOM 666 C C . LYS A 1 83 ? 35.524 27.834 -19.883 1.00 47.91 83 LYS A C 1
ATOM 668 O O . LYS A 1 83 ? 35.155 26.678 -20.075 1.00 47.91 83 LYS A O 1
ATOM 673 N N . ALA A 1 84 ? 36.369 28.472 -20.684 1.00 56.91 84 ALA A N 1
ATOM 674 C CA . ALA A 1 84 ? 37.062 27.877 -21.816 1.00 56.91 84 ALA A CA 1
ATOM 675 C C . ALA A 1 84 ? 37.987 26.716 -21.398 1.00 56.91 84 ALA A C 1
ATOM 677 O O . ALA A 1 84 ? 38.516 26.697 -20.286 1.00 56.91 84 ALA A O 1
ATOM 678 N N . ASN A 1 85 ? 38.207 25.817 -22.364 1.00 57.53 85 ASN A N 1
ATOM 679 C CA . ASN A 1 85 ? 38.920 24.534 -22.329 1.00 57.53 85 ASN A CA 1
ATOM 680 C C . ASN A 1 85 ? 38.084 23.336 -21.853 1.00 57.53 85 ASN A C 1
ATOM 682 O O . ASN A 1 85 ? 38.292 22.780 -20.779 1.00 57.53 85 ASN A O 1
ATOM 686 N N . THR A 1 86 ? 37.167 22.890 -22.714 1.00 59.47 86 THR A N 1
ATOM 687 C CA . THR A 1 86 ? 36.652 21.524 -22.650 1.00 59.47 86 THR A CA 1
ATOM 688 C C . THR A 1 86 ? 36.987 20.850 -23.977 1.00 59.47 86 THR A C 1
ATOM 690 O O . THR A 1 86 ? 36.353 21.069 -25.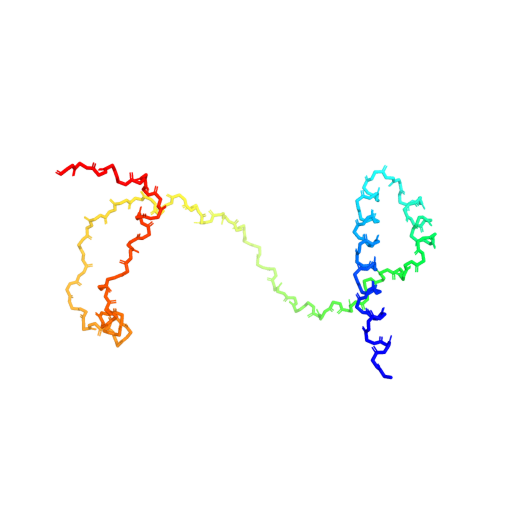010 1.00 59.47 86 THR A O 1
ATOM 693 N N . LYS A 1 87 ? 38.064 20.057 -23.994 1.00 69.19 87 LYS A N 1
ATOM 694 C CA . LYS A 1 87 ? 38.186 19.003 -25.003 1.00 69.19 87 LYS A CA 1
ATOM 695 C C . LYS A 1 87 ? 36.977 18.109 -24.753 1.00 69.19 87 LYS A C 1
ATOM 697 O O . LYS A 1 87 ? 36.980 17.384 -23.767 1.00 69.19 87 LYS A O 1
ATOM 702 N N . MET A 1 88 ? 35.935 18.243 -25.578 1.00 66.81 88 MET A N 1
ATOM 703 C CA . MET A 1 88 ? 34.677 17.504 -25.432 1.00 66.81 88 MET A CA 1
ATOM 704 C C . MET A 1 88 ? 34.977 16.054 -25.046 1.00 66.81 88 MET A C 1
ATOM 706 O O . MET A 1 88 ? 35.710 15.366 -25.770 1.00 66.81 88 MET A O 1
ATOM 710 N N . SER A 1 89 ? 34.452 15.622 -23.899 1.00 80.88 89 SER A N 1
ATOM 711 C CA . SER A 1 89 ? 34.591 14.248 -23.419 1.00 80.88 89 SER A CA 1
ATOM 712 C C . SER A 1 89 ? 34.105 13.280 -24.500 1.00 80.88 89 SER A C 1
ATOM 714 O O . SER A 1 89 ? 33.224 13.625 -25.293 1.00 80.88 89 SER A O 1
ATOM 716 N N . ALA A 1 90 ? 34.662 12.067 -24.561 1.00 80.81 90 ALA A N 1
ATOM 717 C CA . ALA A 1 90 ? 34.278 11.063 -25.557 1.00 80.81 90 ALA A CA 1
ATOM 718 C C . ALA A 1 90 ? 32.751 10.850 -25.602 1.00 80.81 90 ALA A C 1
ATOM 720 O O . ALA A 1 90 ? 32.171 10.767 -26.684 1.00 80.81 90 ALA A O 1
ATOM 721 N N . ALA A 1 91 ? 32.096 10.900 -24.438 1.00 81.88 91 ALA A N 1
ATOM 722 C CA . ALA A 1 91 ? 30.642 10.856 -24.316 1.00 81.88 91 ALA A CA 1
ATOM 723 C C . ALA A 1 91 ? 29.949 12.075 -24.957 1.00 81.88 91 ALA A C 1
ATOM 725 O O . ALA A 1 91 ? 28.986 11.924 -25.702 1.00 81.88 91 ALA A O 1
ATOM 726 N N . GLN A 1 92 ? 30.469 13.288 -24.754 1.00 82.25 92 GLN A N 1
ATOM 727 C CA . GLN A 1 92 ? 29.918 14.509 -25.357 1.00 82.25 92 GLN A CA 1
ATOM 728 C C . GLN A 1 92 ? 30.107 14.529 -26.881 1.00 82.25 92 GLN A C 1
ATOM 730 O O . GLN A 1 92 ? 29.215 14.962 -27.610 1.00 82.25 92 GLN A O 1
ATOM 735 N N . LYS A 1 93 ? 31.236 14.009 -27.386 1.00 83.12 93 LYS A N 1
ATOM 736 C CA . LYS A 1 93 ? 31.459 13.826 -28.831 1.00 83.12 93 LYS A CA 1
ATOM 737 C C . LYS A 1 93 ? 30.512 12.783 -29.426 1.00 83.12 93 LYS A C 1
ATOM 739 O O . LYS A 1 93 ? 30.073 12.960 -30.558 1.00 83.12 93 LYS A O 1
ATOM 744 N N . ALA A 1 94 ? 30.185 11.721 -28.687 1.00 79.38 94 ALA A N 1
ATOM 745 C CA . ALA A 1 94 ? 29.198 10.732 -29.115 1.00 79.38 94 ALA A CA 1
ATOM 746 C C . ALA A 1 94 ? 27.788 11.344 -29.205 1.00 79.38 94 ALA A C 1
ATOM 748 O O . ALA A 1 94 ? 27.131 11.199 -30.233 1.00 79.38 94 ALA A O 1
ATOM 749 N N . LEU A 1 95 ? 27.369 12.128 -28.204 1.00 77.75 95 LEU A N 1
ATOM 750 C CA . LEU A 1 95 ? 26.087 12.848 -28.234 1.00 77.75 95 LEU A CA 1
ATOM 751 C C . LEU A 1 95 ? 26.025 13.895 -29.361 1.00 77.75 95 LEU A C 1
ATOM 753 O O . LEU A 1 95 ? 24.975 14.104 -29.970 1.00 77.75 95 LEU A O 1
ATOM 757 N N . ALA A 1 96 ? 27.150 14.528 -29.706 1.00 73.50 96 ALA A N 1
ATOM 758 C CA . ALA A 1 96 ? 27.222 15.472 -30.823 1.00 73.50 96 ALA A CA 1
ATOM 759 C C . ALA A 1 96 ? 27.016 14.806 -32.198 1.00 73.50 96 ALA A C 1
ATOM 761 O O . ALA A 1 96 ? 26.480 15.455 -33.093 1.00 73.50 96 ALA A O 1
ATOM 762 N N . LYS A 1 97 ? 27.362 13.521 -32.352 1.00 77.19 97 LYS A N 1
ATOM 763 C CA . LYS A 1 97 ? 27.197 12.756 -33.603 1.00 77.19 97 LYS A CA 1
ATOM 764 C C . LYS A 1 97 ? 25.794 12.196 -33.823 1.00 77.19 97 LYS A C 1
ATOM 766 O O . LYS A 1 97 ? 25.508 11.751 -34.926 1.00 77.19 97 LYS A O 1
ATOM 771 N N . VAL A 1 98 ? 24.940 12.195 -32.796 1.00 75.56 98 VAL A N 1
ATOM 772 C CA . VAL A 1 98 ? 23.528 11.817 -32.957 1.00 75.56 98 VAL A CA 1
ATOM 773 C C . VAL A 1 98 ? 22.923 12.747 -34.004 1.00 75.56 98 VAL A C 1
ATOM 775 O O . VAL A 1 98 ? 22.985 13.959 -33.819 1.00 75.56 98 VAL A O 1
ATOM 778 N N . ASP A 1 99 ? 22.402 12.222 -35.108 1.00 74.88 99 ASP A N 1
ATOM 779 C CA . ASP A 1 99 ? 21.720 13.051 -36.097 1.00 74.88 99 ASP A CA 1
ATOM 780 C C . ASP A 1 99 ? 20.417 13.568 -35.473 1.00 74.88 99 ASP A C 1
ATOM 782 O O . ASP A 1 99 ? 19.558 12.787 -35.067 1.00 74.88 99 ASP A O 1
ATOM 786 N N . LYS A 1 100 ? 20.310 14.889 -35.297 1.00 74.69 100 LYS A N 1
ATOM 787 C CA . LYS A 1 100 ? 19.112 15.532 -34.726 1.00 74.69 100 LYS A CA 1
ATOM 788 C C . LYS A 1 100 ? 18.081 15.852 -35.804 1.00 74.69 100 LYS A C 1
ATOM 790 O O . LYS A 1 100 ? 16.986 16.312 -35.479 1.00 74.69 100 LYS A O 1
ATOM 795 N N . SER A 1 101 ? 18.420 15.625 -37.073 1.00 77.00 101 SER A N 1
ATOM 796 C CA . SER A 1 101 ? 17.491 15.783 -38.180 1.00 77.00 101 SER A CA 1
ATOM 797 C C . SER A 1 101 ? 16.345 14.777 -38.032 1.00 77.00 101 SER A C 1
ATOM 799 O O . SER A 1 101 ? 16.562 13.576 -37.916 1.00 77.00 101 SER A O 1
ATOM 801 N N . GLY A 1 102 ? 15.108 15.273 -37.964 1.00 76.19 102 GLY A N 1
ATOM 802 C CA . GLY A 1 102 ? 13.901 14.451 -37.807 1.00 76.19 102 GLY A CA 1
ATOM 803 C C . GLY A 1 102 ? 13.429 14.219 -36.365 1.00 76.19 102 GLY A C 1
ATOM 804 O O . GLY A 1 102 ? 12.292 13.783 -36.173 1.00 76.19 102 GLY A O 1
ATOM 805 N N . MET A 1 103 ? 14.219 14.565 -35.341 1.00 82.88 103 MET A N 1
ATOM 806 C CA . MET A 1 103 ? 13.754 14.527 -33.949 1.00 82.88 103 MET A CA 1
ATOM 807 C C . MET A 1 103 ? 13.007 15.819 -33.604 1.00 82.88 103 MET A C 1
ATOM 809 O O . MET A 1 103 ? 13.557 16.918 -33.663 1.00 82.88 103 MET A O 1
ATOM 813 N N . LYS A 1 104 ? 11.738 15.697 -33.209 1.00 81.69 104 LYS A N 1
ATOM 814 C CA . LYS A 1 104 ? 10.974 16.824 -32.668 1.00 81.69 104 LYS A CA 1
ATOM 815 C C . LYS A 1 104 ? 11.489 17.165 -31.270 1.00 81.69 104 LYS A C 1
ATOM 817 O O . LYS A 1 104 ? 11.617 16.281 -30.428 1.00 81.69 104 LYS A O 1
ATOM 822 N N . SER A 1 105 ? 11.738 18.450 -31.013 1.00 85.75 105 SER A N 1
ATOM 823 C CA . SER A 1 105 ? 11.942 18.945 -29.646 1.00 85.75 105 SER A CA 1
ATOM 824 C C . SER A 1 105 ? 10.752 18.549 -28.768 1.00 85.75 105 SER A C 1
ATOM 826 O O . SER A 1 105 ? 9.614 18.560 -29.239 1.00 85.75 105 SER A O 1
ATOM 828 N N . ILE A 1 106 ? 10.994 18.263 -27.485 1.00 82.88 106 ILE A N 1
ATOM 829 C CA . ILE A 1 106 ? 9.946 17.952 -26.497 1.00 82.88 106 ILE A CA 1
ATOM 830 C C . ILE A 1 106 ? 8.859 19.038 -26.492 1.00 82.88 106 ILE A C 1
ATOM 832 O O . ILE A 1 106 ? 7.671 18.733 -26.420 1.00 82.88 106 ILE A O 1
ATOM 836 N N . SER A 1 107 ? 9.245 20.302 -26.684 1.00 82.19 107 SER A N 1
ATOM 837 C CA . SER A 1 107 ? 8.307 21.426 -26.784 1.00 82.19 107 SER A CA 1
ATOM 838 C C . SER A 1 107 ? 7.271 21.276 -27.905 1.00 82.19 107 SER A C 1
ATOM 840 O O . SER A 1 107 ? 6.152 21.754 -27.759 1.00 82.19 107 SER A O 1
ATOM 842 N N . ALA A 1 108 ? 7.595 20.577 -28.995 1.00 83.00 108 ALA A N 1
ATOM 843 C CA . ALA A 1 108 ? 6.685 20.372 -30.120 1.00 83.00 108 ALA A CA 1
ATOM 844 C C . ALA A 1 108 ? 5.567 19.349 -29.837 1.00 83.00 108 ALA A C 1
ATOM 846 O O . ALA A 1 108 ? 4.626 19.254 -30.621 1.00 83.00 108 ALA A O 1
ATOM 847 N N . PHE A 1 109 ? 5.669 18.570 -28.755 1.00 86.38 109 PHE A N 1
ATOM 848 C CA . PHE A 1 109 ? 4.605 17.659 -28.312 1.00 86.38 109 PHE A CA 1
ATOM 849 C C . PHE A 1 109 ? 3.580 18.357 -27.418 1.00 86.38 109 PHE A C 1
ATOM 851 O O . PHE A 1 109 ? 2.420 17.956 -27.384 1.00 86.38 109 PHE A O 1
ATOM 858 N N . PHE A 1 110 ? 4.012 19.408 -26.720 1.00 89.50 110 PHE A N 1
ATOM 859 C CA . PHE A 1 110 ? 3.173 20.188 -25.814 1.00 89.50 110 PHE A CA 1
ATOM 860 C C . PHE A 1 110 ? 2.679 21.498 -26.429 1.00 89.50 110 PHE A C 1
ATOM 862 O O . PHE A 1 110 ? 1.851 22.181 -25.831 1.00 89.50 110 PHE A O 1
ATOM 869 N N . SER A 1 111 ? 3.159 21.866 -27.618 1.00 84.38 111 SER A N 1
ATOM 870 C CA . SER A 1 111 ? 2.622 23.012 -28.335 1.00 84.38 111 SER A CA 1
ATOM 871 C C . SER A 1 111 ? 1.285 22.666 -28.993 1.00 84.38 111 SER A C 1
ATOM 873 O O . SER A 1 111 ? 1.092 21.596 -29.576 1.00 84.38 111 SER A O 1
ATOM 875 N N . SER A 1 112 ? 0.338 23.601 -28.913 1.00 81.25 112 SER A N 1
ATOM 876 C CA . SER A 1 112 ? -0.917 23.530 -29.661 1.00 81.25 112 SER A CA 1
ATOM 877 C C . SER A 1 112 ? -0.622 23.320 -31.146 1.00 81.25 112 SER A C 1
ATOM 879 O O . SER A 1 112 ? 0.287 23.956 -31.685 1.00 81.25 112 SER A O 1
ATOM 881 N N . LYS A 1 113 ? -1.382 22.435 -31.813 1.00 78.62 113 LYS A N 1
ATOM 882 C CA . LYS A 1 113 ? -1.157 22.109 -33.232 1.00 78.62 113 LYS A CA 1
ATOM 883 C C . LYS A 1 113 ? -0.987 23.401 -34.047 1.00 78.62 113 LYS A C 1
ATOM 885 O O . LYS A 1 113 ? -1.869 24.263 -33.956 1.00 78.62 113 LYS A O 1
ATOM 890 N N . PRO A 1 114 ? 0.089 23.545 -34.844 1.00 71.06 114 PRO A N 1
ATOM 891 C CA . PRO A 1 114 ? 0.276 24.742 -35.648 1.00 71.06 114 PRO A CA 1
ATOM 892 C C . PRO A 1 114 ? -0.913 24.887 -36.600 1.00 71.06 114 PRO A C 1
ATOM 894 O O . PRO A 1 114 ? -1.275 23.956 -37.323 1.00 71.06 114 PRO A O 1
ATOM 897 N N . LYS A 1 115 ? -1.560 26.053 -36.557 1.00 66.00 115 LYS A N 1
ATOM 898 C CA . LYS A 1 115 ? -2.594 26.436 -37.5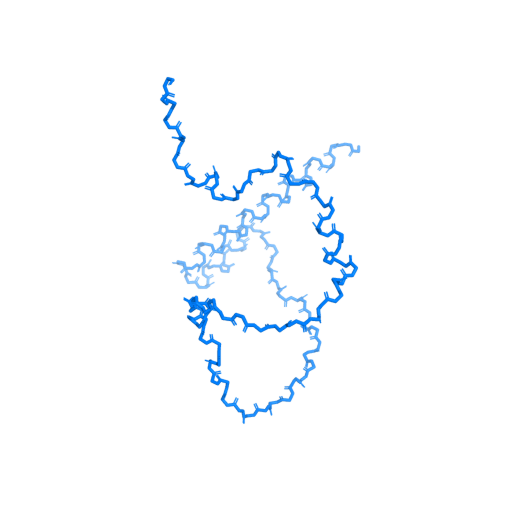18 1.00 66.00 115 LYS A CA 1
ATOM 899 C C . LYS A 1 115 ? -1.892 26.612 -38.865 1.00 66.00 115 LYS A C 1
ATOM 901 O O . LYS A 1 115 ? -1.036 27.479 -38.987 1.00 66.00 115 LYS A O 1
ATOM 906 N N . ALA A 1 116 ? -2.220 25.777 -39.846 1.00 59.84 116 ALA A N 1
ATOM 907 C CA . ALA A 1 116 ? -1.722 25.931 -41.206 1.00 59.84 116 ALA A CA 1
ATOM 908 C C . ALA A 1 116 ? -2.256 27.252 -41.788 1.00 59.84 116 ALA A C 1
ATOM 910 O O . ALA A 1 116 ? -3.434 27.345 -42.134 1.00 59.84 116 ALA A O 1
ATOM 911 N N . SER A 1 117 ? -1.418 28.287 -41.846 1.00 55.62 117 SER A N 1
ATOM 912 C CA . SER A 1 117 ? -1.638 29.420 -42.742 1.00 55.62 117 SER A CA 1
ATOM 913 C C . SER A 1 117 ? -1.100 29.038 -44.120 1.00 55.62 117 SER A C 1
ATOM 915 O O . SER A 1 117 ? 0.023 28.551 -44.214 1.00 55.62 117 SER A O 1
ATOM 917 N N . LYS A 1 118 ? -1.970 29.214 -45.116 1.00 42.66 118 LYS A N 1
ATOM 918 C CA . LYS A 1 118 ? -1.810 28.976 -46.557 1.00 42.66 118 LYS A CA 1
ATOM 919 C C . LYS A 1 118 ? -0.427 29.277 -47.125 1.00 42.66 118 LYS A C 1
ATOM 921 O O . LYS A 1 118 ? 0.112 30.348 -46.777 1.00 42.66 118 LYS A O 1
#

Organism: NCBI:txid2593467

pLDDT: mean 70.63, std 15.27, range [42.66, 96.25]

InterPro domains:
  IPR040456 Ribonuclease H2 subunit B [PTHR13383] (16-115)

Radius of gyration: 29.16 Å; chains: 1; bounding box: 53×64×63 Å